Protein AF-A0A9W8JBH7-F1 (afdb_monomer)

Sequence (75 aa):
MNASLMCQYIEFVADRLLESLGAEKHYNATNPFDFMDLISLQGKTNFFEKRVSEYAKANVSTPSSDRVFTTDEYF

InterPro domains:
  IPR000358 Ribonucleotide reductase small subunit family [PF00268] (1-32)
  IPR000358 Ribonucleotide reductase small subunit family [PTHR23409] (1-64)
  IPR009078 Ferritin-like superfamily [SSF47240] (1-57)
  IPR012348 Ribonucleotide reductase-like [G3DSA:1.10.620.20] (1-57)

Organism: NCBI:txid2828524

Nearest PDB structures (foldseek):
  2o1z-assembly1_A  TM=9.892E-01  e=2.449E-03  Plasmodium vivax
  2o1z-assembly1_B  TM=9.778E-01  e=4.370E-03  Plasmodium vivax
  1h0n-assembly1_A  TM=9.694E-01  e=6.274E-03  Mus musculus
  6z1p-assembly1_Aq  TM=2.550E-01  e=7.010E+00  Tetrahymena thermophila SB210

Secondary structure (DSSP, 8-state):
--HHHHHHHHHHHHHHHHHHTTPPPSS-PPPS-HHHHHHTSTT---TTTS--TT---TTSSS-GGG---------

Structure (mmCIF, N/CA/C/O backbone):
data_AF-A0A9W8JBH7-F1
#
_entry.id   AF-A0A9W8JBH7-F1
#
loop_
_atom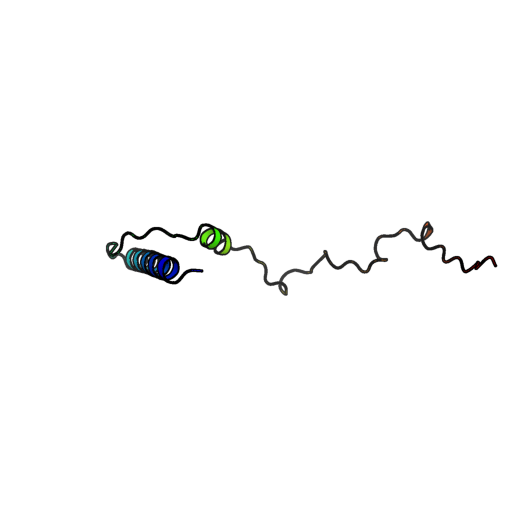_site.group_PDB
_atom_site.id
_atom_site.type_symbol
_atom_site.label_atom_id
_atom_site.label_alt_id
_atom_site.label_comp_id
_atom_site.label_asym_id
_atom_site.label_entity_id
_atom_site.label_seq_id
_atom_site.pdbx_PDB_ins_code
_atom_site.Cartn_x
_atom_site.Cartn_y
_atom_site.Cartn_z
_atom_site.occupancy
_atom_site.B_iso_or_equiv
_atom_site.auth_seq_id
_atom_site.auth_comp_id
_atom_site.auth_asym_id
_atom_site.auth_atom_id
_atom_site.pdbx_PDB_model_num
ATOM 1 N N . MET A 1 1 ? 5.913 -15.192 -4.258 1.00 62.78 1 MET A N 1
ATOM 2 C CA . MET A 1 1 ? 4.647 -14.816 -3.591 1.00 62.78 1 MET A CA 1
ATOM 3 C C . MET A 1 1 ? 4.172 -15.993 -2.757 1.00 62.78 1 MET A C 1
ATOM 5 O O . MET A 1 1 ? 3.927 -17.048 -3.322 1.00 62.78 1 MET A O 1
ATOM 9 N N . ASN A 1 2 ? 4.111 -15.835 -1.436 1.00 87.25 2 ASN A N 1
ATOM 10 C CA . ASN A 1 2 ? 3.540 -16.818 -0.511 1.00 87.25 2 ASN A CA 1
ATOM 11 C C . ASN A 1 2 ? 2.096 -16.392 -0.178 1.00 87.25 2 ASN A C 1
ATOM 13 O O . ASN A 1 2 ? 1.833 -15.190 -0.117 1.00 87.25 2 ASN A O 1
ATOM 17 N N . ALA A 1 3 ? 1.185 -17.349 0.024 1.00 88.00 3 ALA A N 1
ATOM 18 C CA . ALA A 1 3 ? -0.218 -17.083 0.347 1.00 88.00 3 ALA A CA 1
ATOM 19 C C . ALA A 1 3 ? -0.384 -16.169 1.575 1.00 88.00 3 ALA A C 1
ATOM 21 O O . ALA A 1 3 ? -1.151 -15.215 1.515 1.00 88.00 3 ALA A O 1
ATOM 22 N N . SER A 1 4 ? 0.398 -16.378 2.638 1.00 88.81 4 SER A N 1
ATOM 23 C CA . SER A 1 4 ? 0.324 -15.569 3.861 1.00 88.81 4 SER A CA 1
ATOM 24 C C . SER A 1 4 ? 0.694 -14.103 3.620 1.00 88.81 4 SER A C 1
ATOM 26 O O . SER A 1 4 ? 0.003 -13.204 4.086 1.00 88.81 4 SER A O 1
ATOM 28 N N . LEU A 1 5 ? 1.747 -13.851 2.834 1.00 89.56 5 LEU A N 1
ATOM 29 C CA . LEU A 1 5 ? 2.164 -12.487 2.478 1.00 89.56 5 LEU A CA 1
ATOM 30 C C . LEU A 1 5 ? 1.163 -11.818 1.525 1.00 89.56 5 LEU A C 1
ATOM 32 O O . LEU A 1 5 ? 0.998 -10.604 1.550 1.00 89.56 5 LEU A O 1
ATOM 36 N N . MET A 1 6 ? 0.474 -12.602 0.690 1.00 90.75 6 MET A N 1
ATOM 37 C CA . MET A 1 6 ? -0.587 -12.073 -0.164 1.00 90.75 6 MET A CA 1
ATOM 38 C C . MET A 1 6 ? -1.809 -11.640 0.651 1.00 90.75 6 MET A C 1
ATOM 40 O O . MET A 1 6 ? -2.361 -10.581 0.376 1.00 90.75 6 MET A O 1
ATOM 44 N N . CYS A 1 7 ? -2.205 -12.411 1.668 1.00 91.50 7 CYS A N 1
ATOM 45 C CA . CYS A 1 7 ? -3.290 -12.018 2.569 1.00 91.50 7 CYS A CA 1
ATOM 46 C C . CYS A 1 7 ? -2.982 -10.685 3.264 1.00 91.50 7 CYS A C 1
ATOM 48 O O . CYS A 1 7 ? -3.798 -9.771 3.203 1.00 91.50 7 CYS A O 1
ATOM 50 N N . GLN A 1 8 ? -1.771 -10.530 3.806 1.00 92.00 8 GLN A N 1
ATOM 51 C CA . GLN A 1 8 ? -1.329 -9.276 4.426 1.00 92.00 8 GLN A CA 1
ATOM 52 C C . GLN A 1 8 ? -1.339 -8.095 3.437 1.00 92.00 8 GLN A C 1
ATOM 54 O O . GLN A 1 8 ? -1.705 -6.975 3.790 1.00 92.00 8 GLN A O 1
ATOM 59 N N . TYR A 1 9 ? -0.969 -8.329 2.175 1.00 91.94 9 TYR A N 1
ATOM 60 C CA . TYR A 1 9 ? -1.047 -7.295 1.142 1.00 91.94 9 TYR A CA 1
ATOM 61 C C . TYR A 1 9 ? -2.496 -6.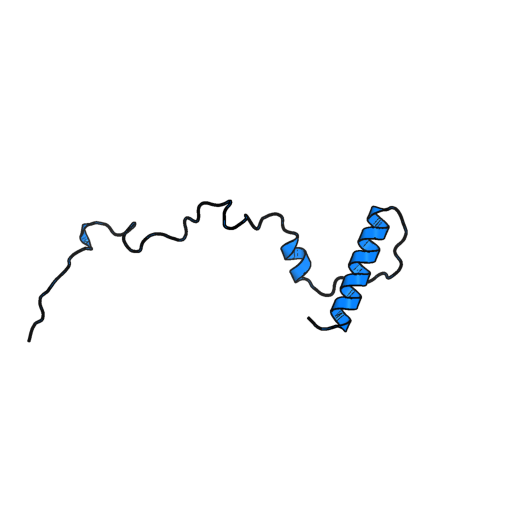897 0.811 1.00 91.94 9 TYR A C 1
ATOM 63 O O . TYR A 1 9 ? -2.776 -5.716 0.618 1.00 91.94 9 TYR A O 1
ATOM 71 N N . ILE A 1 10 ? -3.429 -7.855 0.780 1.00 91.88 10 ILE A N 1
ATOM 72 C CA . ILE A 1 10 ? -4.860 -7.575 0.575 1.00 91.88 10 ILE A CA 1
ATOM 73 C C . ILE A 1 10 ? -5.411 -6.721 1.724 1.00 91.88 10 ILE A C 1
ATOM 75 O O . ILE A 1 10 ? -6.134 -5.760 1.468 1.00 91.88 10 ILE A O 1
ATOM 79 N N . GLU A 1 11 ? -5.030 -7.020 2.965 1.00 93.88 11 GLU A N 1
ATOM 80 C CA . GLU A 1 11 ? -5.392 -6.228 4.149 1.00 93.88 11 GLU A CA 1
ATOM 81 C C . GLU A 1 11 ? -4.854 -4.789 4.061 1.00 93.88 11 GLU A C 1
ATOM 83 O O . GLU A 1 11 ? -5.598 -3.835 4.287 1.00 93.88 11 GLU A O 1
ATOM 88 N N . PHE A 1 12 ? -3.599 -4.614 3.627 1.00 92.56 12 PHE A N 1
ATOM 89 C CA . PHE A 1 12 ? -3.004 -3.293 3.389 1.00 92.56 12 PHE A CA 1
ATOM 90 C C . PHE A 1 12 ? -3.776 -2.484 2.329 1.00 92.56 12 PHE A C 1
ATOM 92 O O . PHE A 1 12 ? -4.034 -1.291 2.503 1.00 92.56 12 PHE A O 1
ATOM 99 N N . VAL A 1 13 ? -4.181 -3.124 1.225 1.00 91.19 13 VAL A N 1
ATOM 100 C CA . VAL A 1 13 ? -4.975 -2.469 0.171 1.00 91.19 13 VAL A CA 1
ATOM 101 C C . VAL A 1 13 ? -6.381 -2.118 0.667 1.00 91.19 13 VAL A C 1
ATOM 103 O O . VAL A 1 13 ? -6.895 -1.053 0.319 1.00 91.19 13 VAL A O 1
ATOM 106 N N . ALA A 1 14 ? -6.993 -2.977 1.485 1.00 93.94 14 ALA A N 1
ATOM 107 C CA . ALA A 1 14 ? -8.309 -2.732 2.065 1.00 93.94 14 ALA A CA 1
ATOM 108 C C . ALA A 1 14 ? -8.309 -1.488 2.965 1.00 93.94 14 ALA A C 1
ATOM 110 O O . ALA A 1 14 ? -9.169 -0.624 2.805 1.00 93.94 14 ALA A O 1
ATOM 111 N N . ASP A 1 15 ? -7.309 -1.337 3.836 1.00 94.31 15 ASP A N 1
ATOM 112 C CA . ASP A 1 15 ? -7.176 -0.148 4.686 1.00 94.31 15 A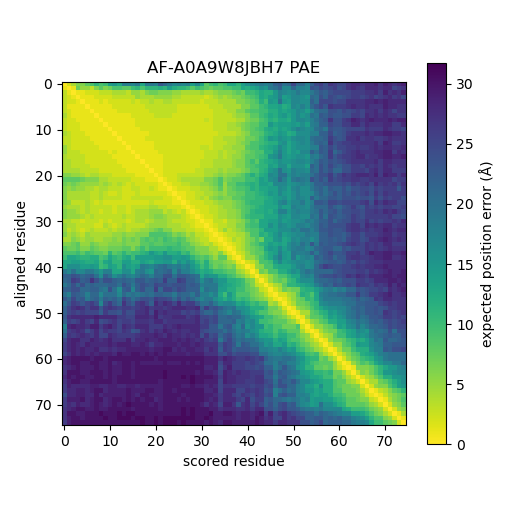SP A CA 1
ATOM 113 C C . ASP A 1 15 ? -6.957 1.132 3.876 1.00 94.31 15 ASP A C 1
ATOM 115 O O . ASP A 1 15 ? -7.550 2.168 4.174 1.00 94.31 15 ASP A O 1
ATOM 119 N N . ARG A 1 16 ? -6.162 1.068 2.804 1.00 91.12 16 ARG A N 1
ATOM 120 C CA . ARG A 1 16 ? -5.969 2.209 1.899 1.00 91.12 16 ARG A CA 1
ATOM 121 C C . ARG A 1 16 ? -7.275 2.619 1.204 1.00 91.12 16 ARG A C 1
ATOM 123 O O . ARG A 1 16 ? -7.514 3.807 0.969 1.00 91.12 16 ARG A O 1
ATOM 130 N N . LEU A 1 17 ? -8.121 1.648 0.850 1.00 93.31 17 LEU A N 1
ATOM 131 C CA . LEU A 1 17 ? -9.437 1.912 0.267 1.00 93.31 17 LEU A CA 1
ATOM 132 C C . LEU A 1 17 ? -10.384 2.538 1.298 1.00 93.31 17 LEU A C 1
ATOM 134 O O . LEU A 1 17 ? -11.083 3.493 0.966 1.00 93.31 17 LEU A O 1
ATOM 138 N N . LEU A 1 18 ? -10.369 2.046 2.540 1.00 93.50 18 LEU A N 1
ATOM 139 C CA . LEU A 1 18 ? -11.131 2.617 3.653 1.00 93.50 18 LEU A CA 1
ATOM 140 C C . LEU A 1 18 ? -10.736 4.076 3.913 1.00 93.50 18 LEU A C 1
ATOM 142 O O . LEU A 1 18 ? -11.615 4.934 3.945 1.00 93.50 18 LEU A O 1
ATOM 146 N N . GLU A 1 19 ? -9.436 4.382 3.975 1.00 93.50 19 GLU A N 1
ATOM 147 C CA . GLU A 1 19 ? -8.947 5.764 4.097 1.00 93.50 19 GLU A CA 1
ATOM 148 C C . GLU A 1 19 ? -9.430 6.650 2.942 1.00 93.50 19 GLU A C 1
ATOM 150 O O . GLU A 1 19 ? -9.860 7.782 3.158 1.00 93.50 19 GLU A O 1
ATOM 155 N N . SER A 1 20 ? -9.407 6.130 1.709 1.00 91.06 20 SER A N 1
ATOM 156 C CA . SER A 1 20 ? -9.869 6.862 0.518 1.00 91.06 20 SER A CA 1
ATOM 157 C C . SER A 1 20 ? -11.370 7.175 0.559 1.00 91.06 20 SER A C 1
ATOM 159 O O . SER A 1 20 ? -11.818 8.138 -0.059 1.00 91.06 20 SER A O 1
ATOM 161 N N . LEU A 1 21 ? -12.144 6.369 1.288 1.00 94.12 21 LEU A N 1
ATOM 162 C CA . LEU A 1 21 ? -13.577 6.554 1.519 1.00 94.12 21 LEU A CA 1
ATOM 163 C C . LEU A 1 21 ? -13.876 7.365 2.796 1.00 94.12 21 LEU A C 1
ATOM 165 O O . LEU A 1 21 ? -15.044 7.604 3.096 1.00 94.12 21 LEU A O 1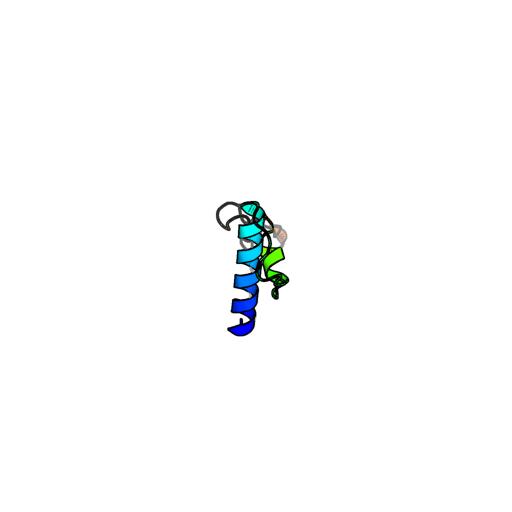
ATOM 169 N N . GLY A 1 22 ? -12.851 7.802 3.538 1.00 93.75 22 GLY A N 1
ATOM 170 C CA . GLY A 1 22 ? -12.996 8.544 4.795 1.00 93.75 22 GLY A CA 1
ATOM 171 C C . GLY A 1 22 ? -13.354 7.679 6.010 1.00 93.75 22 GLY A C 1
ATOM 172 O O . GLY A 1 22 ? -13.826 8.213 7.012 1.00 93.75 22 GLY A O 1
ATOM 173 N N . ALA A 1 23 ? -13.161 6.362 5.926 1.00 93.25 23 ALA A N 1
ATOM 174 C CA . ALA A 1 23 ? -13.355 5.426 7.028 1.00 93.25 23 ALA A CA 1
ATOM 175 C C . ALA A 1 23 ? -12.037 5.158 7.780 1.00 93.25 23 ALA A C 1
ATOM 177 O O . ALA A 1 23 ? -10.944 5.380 7.257 1.00 93.25 23 ALA A O 1
ATOM 178 N N . GLU A 1 24 ? -12.141 4.670 9.018 1.00 93.75 24 GLU A N 1
ATOM 179 C CA . GLU A 1 24 ? -10.980 4.289 9.829 1.00 93.75 24 GLU A CA 1
ATOM 180 C C . GLU A 1 24 ? -10.371 2.962 9.346 1.00 93.75 24 GLU A C 1
ATOM 182 O O . GLU A 1 24 ? -11.068 2.101 8.800 1.00 93.75 24 GLU A O 1
ATOM 187 N N . LYS A 1 25 ? -9.059 2.790 9.552 1.00 93.00 25 LYS A N 1
ATOM 188 C CA . LYS A 1 25 ? -8.358 1.535 9.247 1.00 93.00 25 LYS A CA 1
ATOM 189 C C . LYS A 1 25 ? -8.874 0.406 10.118 1.00 93.00 25 LYS A C 1
ATOM 191 O O . LYS A 1 25 ? -9.043 0.572 11.323 1.00 93.00 25 LYS A O 1
ATOM 196 N N . HIS A 1 26 ? -9.038 -0.764 9.517 1.00 92.12 26 HIS A N 1
ATOM 197 C CA . HIS A 1 26 ? -9.510 -1.947 10.220 1.00 92.12 26 HIS A CA 1
ATOM 198 C C . HIS A 1 26 ? -8.368 -2.923 10.517 1.00 92.12 26 HIS A C 1
ATOM 200 O O . HIS A 1 26 ? -8.278 -3.451 11.623 1.00 92.12 26 HIS A O 1
ATOM 206 N N . TYR A 1 27 ? -7.476 -3.161 9.555 1.00 91.94 27 TYR A N 1
ATOM 207 C CA . TYR A 1 27 ? -6.462 -4.215 9.659 1.00 91.94 27 TYR A CA 1
ATOM 208 C C . TYR A 1 27 ? -5.113 -3.704 10.169 1.00 91.94 27 TYR A C 1
ATOM 210 O O . TYR A 1 27 ? -4.365 -4.451 10.793 1.00 91.94 27 TYR A O 1
ATOM 218 N N . ASN A 1 28 ? -4.817 -2.423 9.946 1.00 91.06 28 ASN A N 1
ATOM 219 C CA . ASN A 1 28 ? -3.537 -1.777 10.229 1.00 91.06 28 ASN A CA 1
ATOM 220 C C . ASN A 1 28 ? -2.342 -2.571 9.669 1.00 91.06 28 ASN A C 1
ATOM 222 O O . ASN A 1 28 ? -1.274 -2.632 10.280 1.00 91.06 28 ASN A O 1
ATOM 226 N N . ALA A 1 29 ? -2.535 -3.202 8.509 1.00 88.88 29 ALA A N 1
ATOM 227 C CA . ALA A 1 29 ? -1.534 -4.058 7.890 1.00 88.88 29 ALA A CA 1
ATOM 228 C C . ALA A 1 29 ? -0.488 -3.231 7.128 1.00 88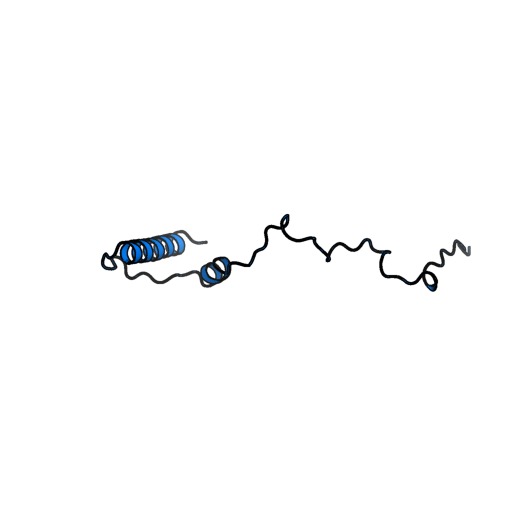.88 29 ALA A C 1
ATOM 230 O O . ALA A 1 29 ? -0.803 -2.213 6.514 1.00 88.88 29 ALA A O 1
ATOM 231 N N . THR A 1 30 ? 0.764 -3.688 7.132 1.00 88.06 30 THR A N 1
ATOM 232 C CA . THR A 1 30 ? 1.869 -3.073 6.373 1.00 88.06 30 THR A CA 1
ATOM 233 C C . THR A 1 30 ? 2.076 -3.801 5.049 1.00 88.06 30 THR A C 1
ATOM 235 O O . THR A 1 30 ? 1.967 -5.026 5.008 1.00 88.06 30 THR A O 1
ATOM 238 N N . ASN A 1 31 ? 2.426 -3.072 3.982 1.00 86.88 31 ASN A N 1
ATOM 239 C CA . ASN A 1 31 ? 2.800 -3.664 2.697 1.00 86.88 31 ASN A CA 1
ATOM 240 C C . ASN A 1 31 ? 4.024 -4.600 2.863 1.00 86.88 31 ASN A C 1
ATOM 242 O O . ASN A 1 31 ? 5.097 -4.112 3.213 1.00 86.88 31 ASN A O 1
ATOM 246 N N . PRO A 1 32 ? 3.906 -5.918 2.598 1.00 87.12 32 PRO A N 1
ATOM 247 C CA . PRO A 1 32 ? 5.030 -6.853 2.693 1.00 87.12 32 PRO A CA 1
ATOM 248 C C . PRO A 1 32 ? 5.910 -6.886 1.430 1.00 87.12 32 PRO A C 1
ATOM 250 O O . PRO A 1 32 ? 6.840 -7.690 1.347 1.00 87.12 32 PRO A O 1
ATOM 253 N N . PHE A 1 33 ? 5.599 -6.074 0.414 1.00 86.56 33 PHE A N 1
ATOM 254 C CA . PHE A 1 33 ? 6.262 -6.077 -0.886 1.00 86.56 33 PHE A CA 1
ATOM 255 C C . PHE A 1 33 ? 6.761 -4.681 -1.270 1.00 86.56 33 PHE A C 1
ATOM 257 O O . PHE A 1 33 ? 6.072 -3.937 -1.967 1.00 86.56 33 PHE A O 1
ATOM 264 N N . ASP A 1 34 ? 8.009 -4.367 -0.925 1.00 79.56 34 ASP A N 1
ATOM 265 C CA . ASP A 1 34 ? 8.648 -3.086 -1.273 1.00 79.56 34 ASP A CA 1
ATOM 266 C C . ASP A 1 34 ? 8.654 -2.824 -2.792 1.00 79.56 34 ASP A C 1
ATOM 268 O O . ASP A 1 34 ? 8.525 -1.693 -3.254 1.00 79.56 34 ASP A O 1
ATOM 272 N N . PHE A 1 35 ? 8.730 -3.886 -3.607 1.00 77.50 35 PHE A N 1
ATOM 273 C CA . PHE A 1 35 ? 8.689 -3.769 -5.067 1.00 77.50 35 PHE A CA 1
ATOM 274 C C . PHE A 1 35 ? 7.332 -3.295 -5.611 1.00 77.50 35 PHE A C 1
ATOM 276 O O . PHE A 1 35 ? 7.288 -2.826 -6.748 1.00 77.50 35 PHE A O 1
ATOM 283 N N . MET A 1 36 ? 6.239 -3.418 -4.844 1.00 74.56 36 MET A N 1
ATOM 284 C CA . MET A 1 36 ? 4.914 -2.940 -5.260 1.00 74.56 36 MET A CA 1
ATOM 285 C C . MET A 1 36 ? 4.857 -1.410 -5.340 1.00 74.56 36 MET A C 1
ATOM 287 O O . MET A 1 36 ? 4.195 -0.865 -6.225 1.00 74.56 36 MET A O 1
ATOM 291 N N . ASP A 1 37 ? 5.637 -0.718 -4.512 1.00 69.25 37 ASP A N 1
ATOM 292 C CA . ASP A 1 37 ? 5.729 0.741 -4.549 1.00 69.25 37 ASP A CA 1
ATOM 293 C C . ASP A 1 37 ? 6.455 1.218 -5.817 1.00 69.25 37 ASP A C 1
ATOM 295 O O . ASP A 1 37 ? 6.058 2.211 -6.432 1.00 69.25 37 ASP A O 1
ATOM 299 N N . LEU A 1 38 ? 7.440 0.446 -6.300 1.00 67.38 38 LEU A N 1
ATOM 300 C CA . LEU A 1 38 ? 8.157 0.719 -7.554 1.00 67.38 38 LEU A CA 1
ATOM 301 C C . LEU A 1 38 ? 7.285 0.558 -8.809 1.00 67.38 38 LEU A C 1
ATOM 303 O O . LEU A 1 38 ? 7.566 1.181 -9.833 1.00 67.38 38 LEU A O 1
ATOM 307 N N . ILE A 1 39 ? 6.234 -0.266 -8.768 1.00 63.81 39 ILE A N 1
ATOM 308 C CA . ILE A 1 39 ? 5.306 -0.426 -9.904 1.00 63.81 39 ILE A CA 1
ATOM 309 C C . ILE A 1 39 ? 4.301 0.723 -9.981 1.00 63.81 39 IL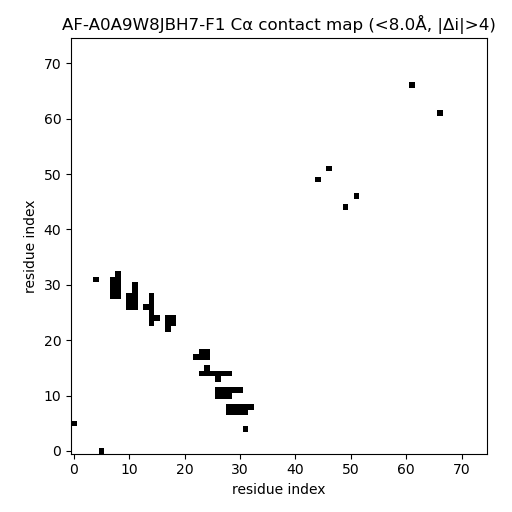E A C 1
ATOM 311 O O . ILE A 1 39 ? 3.779 0.987 -11.060 1.00 63.81 39 ILE A O 1
ATOM 315 N N . SER A 1 40 ? 4.057 1.418 -8.864 1.00 58.66 40 SER A N 1
ATOM 316 C CA . SER A 1 40 ? 3.235 2.633 -8.844 1.00 58.66 40 SER A CA 1
ATOM 317 C C . SER A 1 40 ? 3.911 3.818 -9.541 1.00 58.66 40 SER A C 1
ATOM 319 O O . SER A 1 40 ? 3.247 4.807 -9.853 1.00 58.66 40 SER A O 1
ATOM 321 N N . LEU A 1 41 ? 5.221 3.717 -9.821 1.00 59.22 41 LEU A N 1
ATOM 322 C CA . LEU A 1 41 ? 5.959 4.750 -10.526 1.00 59.22 41 LEU A CA 1
ATOM 323 C C . LEU A 1 41 ? 5.416 4.871 -11.955 1.00 59.22 41 LEU A C 1
ATOM 325 O O . LEU A 1 41 ? 5.632 4.014 -12.818 1.00 59.22 41 LEU A O 1
ATOM 329 N N . GLN A 1 42 ? 4.690 5.963 -12.174 1.00 53.72 42 GLN A N 1
ATOM 330 C CA . GLN A 1 42 ? 4.024 6.377 -13.403 1.00 53.72 42 GLN A CA 1
ATOM 331 C C . GLN A 1 42 ? 5.064 6.689 -14.498 1.00 53.72 42 GLN A C 1
ATOM 333 O O . GLN A 1 42 ? 5.320 7.835 -14.839 1.00 53.72 42 GLN A O 1
ATOM 338 N N . GLY A 1 43 ? 5.753 5.662 -14.992 1.00 57.56 43 GLY A N 1
ATOM 339 C CA . GLY A 1 43 ? 6.897 5.820 -15.894 1.00 57.56 43 GLY A CA 1
ATOM 340 C C . GLY A 1 43 ? 7.267 4.571 -16.687 1.00 57.56 43 GLY A C 1
ATOM 341 O O . GLY A 1 43 ? 8.210 4.604 -17.478 1.00 57.56 43 GLY A O 1
ATOM 342 N N . LYS A 1 44 ? 6.521 3.469 -16.545 1.00 60.03 44 LYS A N 1
ATOM 343 C CA . LYS A 1 44 ? 6.609 2.361 -17.497 1.00 60.03 44 LYS A CA 1
ATOM 344 C C . LYS A 1 44 ? 5.842 2.768 -18.750 1.00 60.03 44 LYS A C 1
ATOM 346 O O . LYS A 1 44 ? 4.702 2.365 -18.928 1.00 60.03 44 LYS A O 1
ATOM 351 N N . THR A 1 45 ? 6.448 3.626 -19.576 1.00 55.84 45 THR A N 1
ATOM 352 C CA . THR A 1 45 ? 5.988 3.871 -20.954 1.00 55.84 45 THR A CA 1
ATOM 353 C C . THR A 1 45 ? 5.597 2.526 -21.554 1.00 55.84 45 THR A C 1
ATOM 355 O O . THR A 1 45 ? 6.419 1.602 -21.507 1.00 55.84 45 THR A O 1
ATOM 358 N N . ASN A 1 46 ? 4.372 2.386 -22.079 1.00 61.47 46 ASN A N 1
ATOM 359 C CA . ASN A 1 46 ? 4.035 1.167 -22.807 1.00 61.47 46 ASN A CA 1
ATOM 360 C C . ASN A 1 46 ? 5.094 0.984 -23.889 1.00 61.47 46 ASN A C 1
ATOM 362 O O . ASN A 1 46 ? 5.511 1.945 -24.536 1.00 61.47 46 ASN A O 1
ATOM 366 N N . PHE A 1 47 ? 5.534 -0.250 -24.098 1.00 57.78 47 PHE A N 1
ATOM 367 C CA . PHE A 1 47 ? 6.572 -0.568 -25.080 1.00 57.78 47 PHE A CA 1
ATOM 368 C C . PHE A 1 47 ? 6.237 -0.039 -26.494 1.00 57.78 47 PHE A C 1
ATOM 370 O O . PHE A 1 47 ? 7.127 0.212 -27.299 1.00 57.78 47 PHE A O 1
ATOM 377 N N . PHE A 1 48 ? 4.951 0.203 -26.765 1.00 60.81 48 PHE A N 1
ATOM 378 C CA . PHE A 1 48 ? 4.422 0.785 -28.000 1.00 60.81 48 PHE A CA 1
ATOM 379 C C . PHE A 1 48 ? 4.342 2.322 -28.021 1.00 60.81 48 PHE A C 1
ATOM 381 O O . PHE A 1 48 ? 4.216 2.908 -29.092 1.00 60.81 48 PHE A O 1
ATOM 388 N N . GLU A 1 49 ? 4.411 2.988 -26.870 1.00 57.84 49 GLU A N 1
ATOM 389 C CA . GLU A 1 49 ? 4.313 4.450 -26.747 1.00 57.84 49 GLU A CA 1
ATOM 390 C C . GLU A 1 49 ? 5.670 5.149 -26.923 1.00 57.84 49 GLU A C 1
ATOM 392 O O . GLU A 1 49 ? 5.720 6.345 -27.210 1.00 57.84 49 GLU A O 1
ATOM 397 N N . LYS A 1 50 ? 6.786 4.417 -26.801 1.00 58.81 50 LYS A N 1
ATOM 398 C CA . LYS A 1 50 ? 8.142 4.954 -26.973 1.00 58.81 50 LYS A CA 1
ATOM 399 C C . LYS A 1 50 ? 8.780 4.371 -28.233 1.00 58.81 50 LYS A C 1
ATOM 401 O O . LYS A 1 50 ? 8.870 3.156 -28.378 1.00 58.81 50 LYS A O 1
ATOM 406 N N . ARG A 1 51 ? 9.286 5.216 -29.143 1.00 60.59 51 ARG A N 1
ATOM 407 C CA . ARG A 1 51 ? 10.195 4.739 -30.201 1.00 60.59 51 ARG A CA 1
ATOM 408 C C . ARG A 1 51 ? 11.444 4.177 -29.523 1.00 60.59 51 ARG A C 1
ATOM 410 O O . ARG A 1 51 ? 12.227 4.936 -28.958 1.00 60.59 51 ARG A O 1
ATOM 417 N N . VAL A 1 52 ? 11.601 2.857 -29.554 1.00 58.03 52 VAL A N 1
ATOM 418 C CA . VAL A 1 52 ? 12.757 2.169 -28.978 1.00 58.03 52 VAL A CA 1
ATOM 419 C C . VAL A 1 52 ? 13.998 2.531 -29.795 1.00 58.03 52 VAL A C 1
ATOM 421 O O . VAL A 1 52 ? 14.191 2.033 -30.900 1.00 58.03 52 VAL A O 1
ATOM 424 N N . SER A 1 53 ? 14.834 3.424 -29.265 1.00 60.22 53 SER A N 1
ATOM 425 C CA . SER A 1 53 ? 16.142 3.768 -29.842 1.00 60.22 53 SER A CA 1
ATOM 426 C C . SER A 1 53 ? 17.204 2.688 -29.602 1.00 60.22 53 SER A C 1
ATOM 428 O O . SER A 1 53 ? 18.294 2.773 -30.156 1.00 60.22 53 SER A O 1
ATOM 430 N N . GLU A 1 54 ? 16.899 1.684 -28.775 1.00 59.34 54 GLU A N 1
ATOM 431 C CA . GLU A 1 54 ? 17.818 0.604 -28.390 1.00 59.34 54 GLU A CA 1
ATOM 432 C C . GLU A 1 54 ? 17.938 -0.498 -29.456 1.00 59.34 54 GLU A C 1
ATOM 434 O O . GLU A 1 54 ? 18.941 -1.206 -29.489 1.00 59.34 54 GLU A O 1
ATOM 439 N N . TYR A 1 55 ? 16.986 -0.606 -30.392 1.00 59.16 55 TYR A N 1
ATOM 440 C CA . TYR A 1 55 ? 17.133 -1.472 -31.566 1.00 59.16 55 TYR A CA 1
ATOM 441 C C . TYR A 1 55 ? 17.760 -0.690 -32.722 1.00 59.16 55 TYR A C 1
ATOM 443 O O . TYR A 1 55 ? 17.093 -0.298 -33.680 1.00 59.16 55 TYR A O 1
ATOM 451 N N . ALA A 1 56 ? 19.070 -0.471 -32.654 1.00 59.22 56 ALA A N 1
ATOM 452 C CA . ALA A 1 56 ? 19.838 -0.117 -33.839 1.00 59.22 56 ALA A CA 1
ATOM 453 C C . ALA A 1 56 ? 20.135 -1.400 -34.631 1.00 59.22 56 ALA A C 1
ATOM 455 O O . ALA A 1 56 ? 20.621 -2.384 -34.072 1.00 59.22 56 ALA A O 1
ATOM 456 N N . LYS A 1 57 ? 19.869 -1.413 -35.947 1.00 63.06 57 LYS A N 1
ATOM 457 C CA . LYS A 1 57 ? 20.444 -2.457 -36.814 1.00 63.06 57 LYS A CA 1
ATOM 458 C C . LYS A 1 57 ? 21.963 -2.408 -36.620 1.00 63.06 57 LYS A C 1
ATOM 460 O O . LYS A 1 57 ? 22.519 -1.311 -36.647 1.00 63.06 57 LYS A O 1
ATOM 465 N N . ALA A 1 58 ? 22.611 -3.567 -36.487 1.00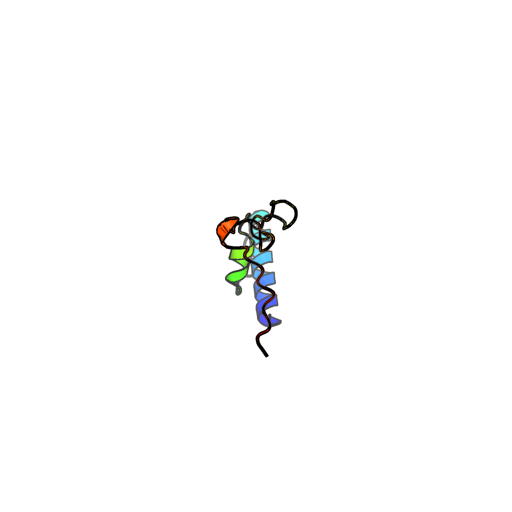 61.75 58 ALA A N 1
ATOM 466 C CA . ALA A 1 58 ? 24.040 -3.708 -36.163 1.00 61.75 58 ALA A CA 1
ATOM 467 C C . ALA A 1 58 ? 24.994 -2.818 -36.995 1.00 61.75 58 ALA A C 1
ATOM 469 O O . ALA A 1 58 ? 26.094 -2.509 -36.559 1.00 61.75 58 ALA A O 1
ATOM 470 N N . ASN A 1 59 ? 24.547 -2.346 -38.162 1.00 60.19 59 ASN A N 1
ATOM 471 C CA . ASN A 1 59 ? 25.352 -1.598 -39.122 1.00 60.19 59 ASN A CA 1
ATOM 472 C C . ASN A 1 59 ? 25.077 -0.081 -39.151 1.00 60.19 59 ASN A C 1
ATOM 474 O O . ASN A 1 59 ? 25.650 0.605 -39.991 1.00 60.19 59 ASN A O 1
ATOM 478 N N . VAL A 1 60 ? 24.186 0.473 -38.321 1.00 60.22 60 VAL A N 1
ATOM 479 C CA . VAL A 1 60 ? 23.745 1.883 -38.464 1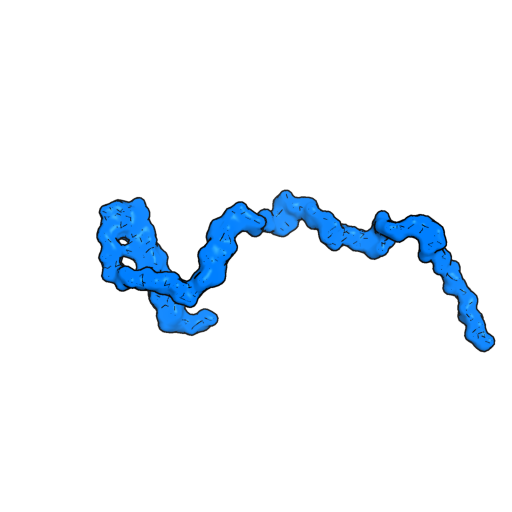.00 60.22 60 VAL A CA 1
ATOM 480 C C . VAL A 1 60 ? 24.760 2.897 -37.913 1.00 60.22 60 VAL A C 1
ATOM 482 O O . VAL A 1 60 ? 24.731 4.050 -38.332 1.00 60.22 60 VAL A O 1
ATOM 485 N N . SER A 1 61 ? 25.716 2.467 -37.082 1.00 57.78 61 SER A N 1
ATOM 486 C CA . SER A 1 61 ? 26.696 3.368 -36.445 1.00 57.78 61 SER A CA 1
ATOM 487 C C . SER A 1 61 ? 28.161 3.121 -36.829 1.00 57.78 61 SER A C 1
ATOM 489 O O . SER A 1 61 ? 29.042 3.785 -36.294 1.00 57.78 61 SER A O 1
ATOM 491 N N . THR A 1 62 ? 28.455 2.193 -37.745 1.00 59.03 62 THR A N 1
ATOM 492 C CA . THR A 1 62 ? 29.837 1.953 -38.202 1.00 59.03 62 THR A CA 1
ATOM 493 C C . THR A 1 62 ? 30.172 2.889 -39.372 1.00 59.03 62 THR A C 1
ATOM 495 O O . THR A 1 62 ? 29.452 2.827 -40.380 1.00 59.03 62 THR A O 1
ATOM 498 N N . PRO A 1 63 ? 31.230 3.721 -39.304 1.00 62.22 63 PRO A N 1
ATOM 499 C CA . PRO A 1 63 ? 31.691 4.487 -40.459 1.00 62.22 63 PRO A CA 1
ATOM 500 C C . PRO A 1 63 ? 32.041 3.540 -41.616 1.00 62.22 63 PRO A C 1
ATOM 502 O O . PRO A 1 63 ? 32.513 2.423 -41.409 1.00 62.22 63 PRO A O 1
ATOM 505 N N . SER A 1 64 ? 31.790 3.975 -42.852 1.00 60.62 64 SER A N 1
ATOM 506 C CA . SER A 1 64 ? 31.951 3.154 -44.064 1.00 60.62 64 SER A CA 1
ATOM 507 C C . SER A 1 64 ? 33.371 2.608 -44.278 1.00 60.62 64 SER A C 1
ATOM 509 O O . SER A 1 64 ? 33.542 1.709 -45.095 1.00 60.62 64 SER A O 1
ATOM 511 N N . SER A 1 65 ? 34.371 3.133 -43.562 1.00 61.88 65 SER A N 1
ATOM 512 C CA . SER A 1 65 ? 35.768 2.687 -43.608 1.00 61.88 65 SER A CA 1
ATOM 513 C C . SER A 1 65 ? 35.998 1.305 -42.994 1.00 61.88 65 SER A C 1
ATOM 515 O O . SER A 1 65 ? 36.917 0.619 -43.424 1.00 61.88 65 SER A O 1
ATOM 517 N N . ASP A 1 66 ? 35.158 0.875 -42.047 1.00 57.88 66 ASP A N 1
ATOM 518 C CA . ASP A 1 66 ? 35.342 -0.400 -41.330 1.00 57.88 66 ASP A CA 1
ATOM 519 C C . ASP A 1 66 ? 34.589 -1.570 -41.986 1.00 57.88 66 ASP A C 1
ATOM 521 O O . ASP A 1 66 ? 34.613 -2.698 -41.497 1.00 57.88 66 ASP A O 1
ATOM 525 N N . ARG A 1 67 ? 33.914 -1.331 -43.119 1.00 60.28 67 ARG A N 1
ATOM 526 C CA . ARG A 1 67 ? 33.156 -2.353 -43.861 1.00 60.28 67 ARG A CA 1
ATOM 527 C C . ARG A 1 67 ? 33.993 -3.008 -44.963 1.00 60.28 67 ARG A C 1
ATOM 529 O O . ARG A 1 67 ? 33.535 -3.133 -46.098 1.00 60.28 67 ARG A O 1
ATOM 536 N N . VAL A 1 68 ? 35.218 -3.415 -44.639 1.00 66.69 68 VAL A N 1
ATOM 537 C CA . VAL A 1 68 ? 36.061 -4.189 -45.560 1.00 66.69 68 VAL A CA 1
ATOM 538 C C . VAL A 1 68 ? 35.656 -5.658 -45.459 1.00 66.69 68 VAL A C 1
ATOM 540 O O . VAL A 1 68 ? 35.997 -6.352 -44.506 1.00 66.69 68 VAL A O 1
ATOM 543 N N . PHE A 1 69 ? 34.873 -6.121 -46.431 1.00 66.56 69 PHE A N 1
ATOM 544 C CA . PHE A 1 69 ? 34.593 -7.541 -46.620 1.00 66.56 69 PHE A CA 1
ATOM 545 C C . PHE A 1 69 ? 35.754 -8.160 -47.409 1.00 66.56 69 PHE A C 1
ATOM 547 O O . PHE A 1 69 ? 35.873 -7.919 -48.609 1.00 66.56 69 PHE A O 1
ATOM 554 N N . THR A 1 70 ? 36.622 -8.914 -46.731 1.00 71.31 70 THR A N 1
ATOM 555 C CA . THR A 1 70 ? 37.737 -9.647 -47.352 1.00 71.31 70 THR A CA 1
ATOM 556 C C . THR A 1 70 ? 37.343 -11.111 -47.538 1.00 71.31 70 THR A C 1
ATOM 558 O O . THR A 1 70 ? 36.946 -11.766 -46.577 1.00 71.31 70 THR A O 1
ATOM 561 N N . THR A 1 71 ? 37.460 -11.623 -48.764 1.00 67.56 71 THR A N 1
ATOM 562 C CA . THR A 1 71 ? 37.159 -13.019 -49.142 1.00 67.56 71 THR A CA 1
ATOM 563 C C . THR A 1 71 ? 38.413 -13.856 -49.382 1.00 67.56 71 THR A C 1
ATOM 565 O O . THR A 1 71 ? 38.369 -14.818 -50.145 1.00 67.56 71 THR A O 1
ATOM 568 N N . ASP A 1 72 ? 39.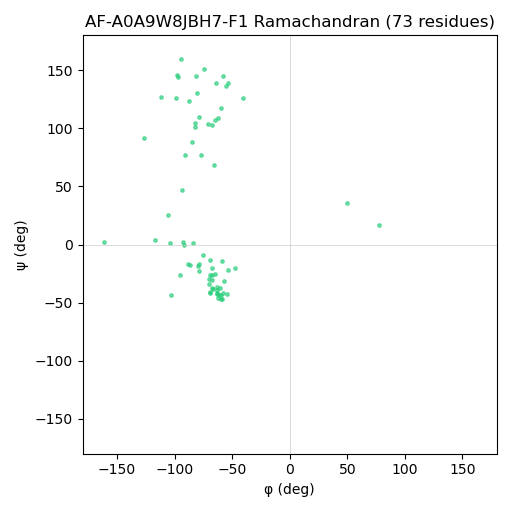538 -13.491 -48.775 1.00 60.75 72 ASP A N 1
ATOM 569 C CA . ASP A 1 72 ? 40.767 -14.260 -48.938 1.00 60.75 72 ASP A CA 1
ATOM 570 C C . ASP A 1 72 ? 40.777 -15.417 -47.933 1.00 60.75 72 ASP A C 1
ATOM 572 O O . ASP A 1 72 ? 41.275 -15.299 -46.812 1.00 60.75 72 ASP A O 1
ATOM 576 N N . GLU A 1 73 ? 40.200 -16.550 -48.339 1.00 61.06 73 GLU A N 1
ATOM 577 C CA . GLU A 1 73 ? 40.582 -17.845 -47.780 1.00 61.06 73 GLU A CA 1
ATOM 578 C C . GLU A 1 73 ? 41.989 -18.190 -48.286 1.00 61.06 73 GLU A C 1
ATOM 580 O O . GLU A 1 73 ? 42.178 -18.585 -49.437 1.00 61.06 73 GLU A O 1
ATOM 585 N N . TYR A 1 74 ? 42.989 -18.027 -47.420 1.00 54.88 74 TYR A N 1
ATOM 586 C CA . TYR A 1 74 ? 44.309 -18.615 -47.628 1.00 54.88 74 TYR A CA 1
ATOM 587 C C . TYR A 1 74 ? 44.250 -20.096 -47.234 1.00 54.88 74 TYR A C 1
ATOM 589 O O . TYR A 1 74 ? 44.101 -20.420 -46.054 1.00 54.88 74 TYR A O 1
ATOM 597 N N . PHE A 1 75 ? 44.337 -20.966 -48.242 1.00 45.88 75 PHE A N 1
ATOM 598 C CA . PHE A 1 75 ? 44.735 -22.369 -48.093 1.00 45.88 75 PHE A CA 1
ATOM 599 C C . PHE A 1 75 ? 46.186 -22.481 -47.609 1.00 45.88 75 PHE A C 1
ATOM 601 O O . PHE A 1 75 ? 47.009 -21.625 -48.016 1.00 45.88 75 PHE A O 1
#

Radius of gyration: 26.62 Å; Cα contacts (8 Å, |Δi|>4): 35; chains: 1; bounding box: 58×31×59 Å

pLDDT: mean 74.31, std 15.4, range [45.88, 94.31]

Mean predicted aligned error: 15.96 Å

Foldseek 3Di:
DDPVLVVLQVLVVVQVVCVVVVHHRDRPGDNPDPVVVVVVPPPPQPPVNDDPPVPDDPPPPDPPVVPDDDPDPDD

Solvent-accessible surface area (backbone atoms only — not comparable to full-atom values): 5086 Å² total; per-residue (Å²): 140,53,73,71,56,49,52,40,35,52,37,24,52,50,27,55,52,29,49,75,72,75,42,77,68,79,66,82,43,64,75,79,50,76,68,59,62,65,67,68,50,93,71,77,66,52,82,86,78,46,87,70,78,83,74,62,64,95,69,78,82,61,64,82,85,78,70,75,84,78,86,80,79,81,130